Protein AF-A0A9E4F7Z3-F1 (afdb_monomer_lite)

Radius of gyration: 15.16 Å; chains: 1; bounding box: 35×23×46 Å

Secondary structure (DSSP, 8-state):
-PPP-PPPHHHHHH-S-EEES-----TTT-GGGGSTTEEE--PPP-TT--HHHHHHHHHHHHHHHHHHHHHHHHHHHHTT-

Foldseek 3Di:
DDDDDDDDVVNLQPDPADEAAADPDPPVPDPNVVRPHYDYPHHDDCPPPDPVSVVVSVVVVVVVVVVVVVVVVVVVVVVVD

Sequence (81 aa):
QSRPQMLTDDMGEAARRVITMGCEIDAEACPALFIRGIEDWGLPDPAGQGVDETREIRDTIARKVLGLIQEILVESQSISQ

pLDDT: mean 81.75, std 15.86, range [46.47, 98.06]

Structure (mmCIF, N/CA/C/O backbone):
data_AF-A0A9E4F7Z3-F1
#
_entry.id   AF-A0A9E4F7Z3-F1
#
loop_
_atom_site.group_PDB
_atom_site.id
_atom_site.type_symbol
_atom_site.label_atom_id
_atom_site.label_alt_id
_atom_site.label_comp_id
_atom_site.label_asym_id
_atom_site.label_entity_id
_atom_site.label_seq_id
_atom_site.pdbx_PDB_ins_code
_atom_site.Cartn_x
_atom_site.Cartn_y
_atom_site.Cartn_z
_atom_site.occupancy
_atom_site.B_iso_or_equiv
_atom_site.auth_seq_id
_atom_site.auth_comp_id
_atom_site.auth_asym_id
_atom_site.auth_atom_id
_atom_site.pdbx_PDB_model_num
ATOM 1 N N . GLN A 1 1 ? -7.865 -18.475 1.460 1.00 51.81 1 GLN A N 1
ATOM 2 C CA . GLN A 1 1 ? -6.769 -17.666 2.026 1.00 51.81 1 GLN A CA 1
ATOM 3 C C . GLN A 1 1 ? -5.532 -17.885 1.172 1.00 51.81 1 GLN A C 1
ATOM 5 O O . GLN A 1 1 ? -5.143 -19.036 1.000 1.00 51.81 1 GLN A O 1
ATOM 10 N N . SER A 1 2 ? -4.957 -16.827 0.607 1.00 77.88 2 SER A N 1
ATOM 11 C CA . SER A 1 2 ? -3.625 -16.864 -0.007 1.00 77.88 2 SER A CA 1
ATOM 12 C C . SER A 1 2 ? -2.547 -16.924 1.084 1.00 77.88 2 SER A C 1
ATOM 14 O O . SER A 1 2 ? -2.785 -16.520 2.224 1.00 77.88 2 SER A O 1
ATOM 16 N N . ARG A 1 3 ? -1.377 -17.482 0.760 1.00 89.75 3 ARG A N 1
ATOM 17 C CA . ARG A 1 3 ? -0.182 -17.446 1.620 1.00 89.75 3 ARG A CA 1
ATOM 18 C C . ARG A 1 3 ? 0.800 -16.411 1.066 1.00 89.75 3 ARG A C 1
ATOM 20 O O . ARG A 1 3 ? 0.734 -16.150 -0.133 1.00 89.75 3 ARG A O 1
ATOM 27 N N . PRO A 1 4 ? 1.702 -15.851 1.891 1.00 90.50 4 PRO A N 1
ATOM 28 C CA . PRO A 1 4 ? 2.800 -15.038 1.385 1.00 90.50 4 PRO A CA 1
ATOM 29 C C . PRO A 1 4 ? 3.595 -15.809 0.325 1.00 90.50 4 PRO A C 1
ATOM 31 O O . PRO A 1 4 ? 3.878 -16.998 0.498 1.00 90.50 4 PRO A O 1
ATOM 34 N N . GLN A 1 5 ? 3.926 -15.137 -0.772 1.00 88.81 5 GLN A N 1
ATOM 35 C CA . GLN A 1 5 ? 4.706 -15.669 -1.887 1.00 88.81 5 GLN A CA 1
ATOM 36 C C . GLN A 1 5 ? 5.748 -14.622 -2.273 1.00 88.81 5 GLN A C 1
ATOM 38 O O . GLN A 1 5 ? 5.471 -13.425 -2.195 1.00 88.81 5 GLN A O 1
ATOM 43 N N . MET A 1 6 ? 6.941 -15.067 -2.672 1.00 87.88 6 MET A N 1
ATOM 44 C CA . MET A 1 6 ? 7.933 -14.156 -3.243 1.00 87.88 6 MET A CA 1
ATOM 45 C C . MET A 1 6 ? 7.437 -13.649 -4.596 1.00 87.88 6 MET A C 1
ATOM 47 O O . MET A 1 6 ? 6.905 -14.425 -5.391 1.00 87.88 6 MET A O 1
ATOM 51 N N . LEU A 1 7 ? 7.623 -12.351 -4.838 1.00 83.00 7 LEU A N 1
ATOM 52 C CA . LEU A 1 7 ? 7.404 -11.750 -6.146 1.00 83.00 7 LEU A CA 1
ATOM 53 C C . LEU A 1 7 ? 8.466 -12.282 -7.116 1.00 83.00 7 LEU A C 1
ATOM 55 O O . LEU A 1 7 ? 9.656 -12.223 -6.810 1.00 83.00 7 LEU A O 1
ATOM 59 N N . THR A 1 8 ? 8.031 -12.808 -8.259 1.00 85.38 8 THR A N 1
ATOM 60 C CA . THR A 1 8 ? 8.916 -13.184 -9.370 1.00 85.38 8 THR A CA 1
ATOM 61 C C . THR A 1 8 ? 8.836 -12.143 -10.482 1.00 85.38 8 THR A C 1
ATOM 63 O O . THR A 1 8 ? 7.837 -11.429 -10.593 1.00 85.38 8 THR A O 1
ATOM 66 N N . ASP A 1 9 ? 9.857 -12.088 -11.336 1.00 80.69 9 ASP A N 1
ATOM 67 C CA . ASP A 1 9 ? 9.891 -11.149 -12.464 1.00 80.69 9 ASP A CA 1
ATOM 68 C C . ASP A 1 9 ? 8.693 -11.355 -13.408 1.00 80.69 9 ASP A C 1
ATOM 70 O O . ASP A 1 9 ? 7.996 -10.394 -13.725 1.00 80.69 9 ASP A O 1
ATOM 74 N N . ASP A 1 10 ? 8.349 -12.610 -13.729 1.00 85.50 10 ASP A N 1
ATOM 75 C CA . ASP A 1 10 ? 7.178 -12.954 -14.556 1.00 85.50 10 ASP A CA 1
ATOM 76 C C . ASP A 1 10 ? 5.860 -12.400 -13.986 1.00 85.50 10 ASP A C 1
ATOM 78 O O . ASP A 1 10 ? 4.976 -11.969 -14.731 1.00 85.50 10 ASP A O 1
ATOM 82 N N . MET A 1 11 ? 5.705 -12.405 -12.654 1.00 85.81 11 MET A N 1
ATOM 83 C CA . MET A 1 11 ? 4.516 -11.847 -11.999 1.00 85.81 11 MET A CA 1
ATOM 84 C C . MET A 1 11 ? 4.464 -10.328 -12.160 1.00 85.81 11 MET A C 1
ATOM 86 O O . MET A 1 11 ? 3.382 -9.769 -12.332 1.00 85.81 11 MET A O 1
ATOM 90 N N . GLY A 1 12 ? 5.627 -9.677 -12.101 1.00 82.56 12 GLY A N 1
ATOM 91 C CA . GLY A 1 12 ? 5.783 -8.249 -12.331 1.00 82.56 12 GLY A CA 1
ATOM 92 C C . GLY A 1 12 ? 5.475 -7.847 -13.770 1.00 82.56 12 GLY A C 1
ATOM 93 O O . GLY A 1 12 ? 4.681 -6.937 -13.991 1.00 82.56 12 GLY A O 1
ATOM 94 N N . GLU A 1 13 ? 6.047 -8.550 -14.748 1.00 81.56 13 GLU A N 1
ATOM 95 C CA . GLU A 1 13 ? 5.840 -8.273 -16.176 1.00 81.56 13 GLU A CA 1
ATOM 96 C C . GLU A 1 13 ? 4.391 -8.506 -16.625 1.00 81.56 13 GLU A C 1
ATOM 98 O O . GLU A 1 13 ? 3.872 -7.767 -17.464 1.00 81.56 13 GLU A O 1
ATOM 103 N N . ALA A 1 14 ? 3.715 -9.511 -16.059 1.00 85.56 14 ALA A N 1
ATOM 104 C CA . ALA A 1 14 ? 2.317 -9.802 -16.368 1.00 85.56 14 ALA A CA 1
ATOM 105 C C . ALA A 1 14 ? 1.327 -8.816 -15.718 1.00 85.56 14 ALA A C 1
ATOM 107 O O . ALA A 1 14 ? 0.155 -8.763 -16.111 1.00 85.56 14 ALA A O 1
ATOM 108 N N . ALA A 1 15 ? 1.755 -8.055 -14.709 1.00 85.75 15 ALA A N 1
ATOM 109 C CA . ALA A 1 15 ? 0.888 -7.140 -13.986 1.00 85.75 15 ALA A CA 1
ATOM 110 C C . ALA A 1 15 ? 0.687 -5.824 -14.754 1.00 85.75 15 ALA A C 1
ATOM 112 O O . ALA A 1 15 ? 1.630 -5.174 -15.193 1.00 85.75 15 ALA A O 1
ATOM 113 N N . ARG A 1 16 ? -0.570 -5.367 -14.855 1.00 84.81 16 ARG A N 1
ATOM 114 C CA . ARG A 1 16 ? -0.885 -4.033 -15.404 1.00 84.81 16 ARG A CA 1
ATOM 115 C C . ARG A 1 16 ? -0.403 -2.907 -14.486 1.00 84.81 16 ARG A C 1
ATOM 117 O O . ARG A 1 16 ? -0.043 -1.836 -14.966 1.00 84.81 16 ARG A O 1
ATOM 124 N N . ARG A 1 17 ? -0.487 -3.133 -13.175 1.00 85.12 17 ARG A N 1
ATOM 125 C CA . ARG A 1 17 ? -0.036 -2.222 -12.123 1.00 85.12 17 ARG A CA 1
ATOM 126 C C . ARG A 1 17 ? 0.541 -3.035 -10.976 1.00 85.12 17 ARG A C 1
ATOM 128 O O . ARG A 1 17 ? 0.016 -4.103 -10.659 1.00 85.12 17 ARG A O 1
ATOM 135 N N . VAL A 1 18 ? 1.572 -2.497 -10.341 1.00 86.88 18 VAL A N 1
ATOM 136 C CA . VAL A 1 18 ? 2.185 -3.061 -9.137 1.00 86.88 18 VAL A CA 1
ATOM 137 C C . VAL A 1 18 ? 2.045 -2.033 -8.025 1.00 86.88 18 VAL A C 1
ATOM 139 O O . VAL A 1 18 ? 2.463 -0.894 -8.182 1.00 86.88 18 VAL A O 1
ATOM 142 N N . ILE A 1 19 ? 1.432 -2.422 -6.910 1.00 89.31 19 ILE A N 1
ATOM 143 C CA . ILE A 1 19 ? 1.206 -1.525 -5.775 1.00 89.31 19 ILE A CA 1
ATOM 144 C C . ILE A 1 19 ? 2.181 -1.890 -4.657 1.00 89.31 19 ILE A C 1
ATOM 146 O O . ILE A 1 19 ? 2.190 -3.040 -4.211 1.00 89.31 19 ILE A O 1
ATOM 150 N N . THR A 1 20 ? 2.971 -0.928 -4.184 1.00 87.31 20 THR A N 1
ATOM 151 C CA . THR A 1 20 ? 3.840 -1.102 -3.013 1.00 87.31 20 THR A CA 1
ATOM 152 C C . THR A 1 20 ? 3.243 -0.404 -1.802 1.00 87.31 20 THR A C 1
ATOM 154 O O . THR A 1 20 ? 2.606 0.642 -1.906 1.00 87.31 20 THR A O 1
ATOM 157 N N . MET A 1 21 ? 3.429 -1.005 -0.629 1.00 85.50 21 MET A N 1
ATOM 158 C CA . MET A 1 21 ? 2.963 -0.422 0.626 1.00 85.50 21 MET A CA 1
ATOM 159 C C . MET A 1 21 ? 3.908 0.669 1.129 1.00 85.50 21 MET A C 1
ATOM 161 O O . MET A 1 21 ? 3.439 1.538 1.829 1.00 85.50 21 MET A O 1
ATOM 165 N N . GLY A 1 22 ? 5.185 0.665 0.754 1.00 75.56 22 GLY A N 1
ATOM 166 C CA . GLY A 1 22 ? 6.188 1.665 1.119 1.00 75.56 22 GLY A CA 1
ATOM 167 C C . GLY A 1 22 ? 7.556 1.216 0.606 1.00 75.56 22 GLY A C 1
ATOM 168 O O . GLY A 1 22 ? 7.814 0.012 0.528 1.00 75.56 22 GLY A O 1
ATOM 169 N N . CYS A 1 23 ? 8.418 2.154 0.220 1.00 63.62 23 CYS A N 1
ATOM 170 C CA . CYS A 1 23 ? 9.743 1.840 -0.315 1.00 63.62 23 CYS A CA 1
ATOM 171 C C . CYS A 1 23 ? 10.835 1.826 0.771 1.00 63.62 23 CYS A C 1
ATOM 173 O O . CYS A 1 23 ? 11.365 2.873 1.125 1.00 63.62 23 CYS A O 1
ATOM 175 N N . GLU A 1 24 ? 11.265 0.634 1.191 1.00 57.19 24 GLU A N 1
ATOM 176 C CA . GLU A 1 24 ? 12.689 0.355 1.477 1.00 57.19 24 GLU A CA 1
ATOM 177 C C . GLU A 1 24 ? 13.304 -0.405 0.288 1.00 57.19 24 GLU A C 1
ATOM 179 O O . GLU A 1 24 ? 13.977 -1.422 0.432 1.00 57.19 24 GLU A O 1
ATOM 184 N N . ILE A 1 25 ? 12.980 0.022 -0.934 1.00 53.31 25 ILE A N 1
ATOM 185 C CA . ILE A 1 25 ? 13.453 -0.650 -2.140 1.00 53.31 25 ILE A CA 1
ATOM 186 C C . ILE A 1 25 ? 14.767 0.012 -2.5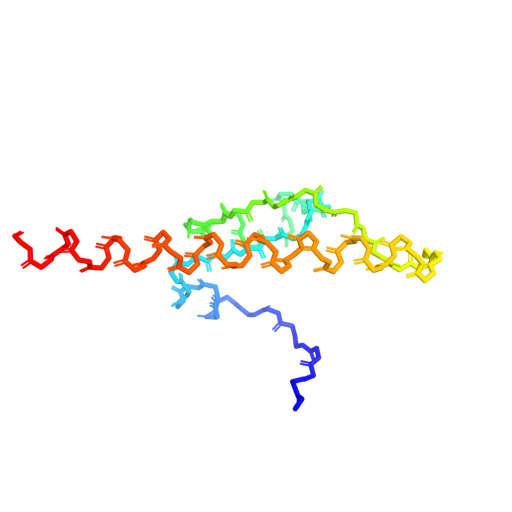51 1.00 53.31 25 ILE A C 1
ATOM 188 O O . ILE A 1 25 ? 14.764 1.023 -3.253 1.00 53.31 25 ILE A O 1
ATOM 192 N N . ASP A 1 26 ? 15.890 -0.552 -2.099 1.00 51.84 26 ASP A N 1
ATOM 193 C CA . ASP A 1 26 ? 17.210 -0.215 -2.633 1.00 51.84 26 ASP A CA 1
ATOM 194 C C . ASP A 1 26 ? 17.187 -0.400 -4.152 1.00 51.84 26 ASP A C 1
ATOM 196 O O . ASP A 1 26 ? 16.955 -1.497 -4.675 1.00 51.84 26 ASP A O 1
ATOM 200 N N . ALA A 1 27 ? 17.421 0.699 -4.868 1.00 51.06 27 ALA A N 1
ATOM 201 C CA . ALA A 1 27 ? 17.252 0.754 -6.313 1.00 51.06 27 ALA A CA 1
ATOM 202 C C . ALA A 1 27 ? 18.203 -0.163 -7.096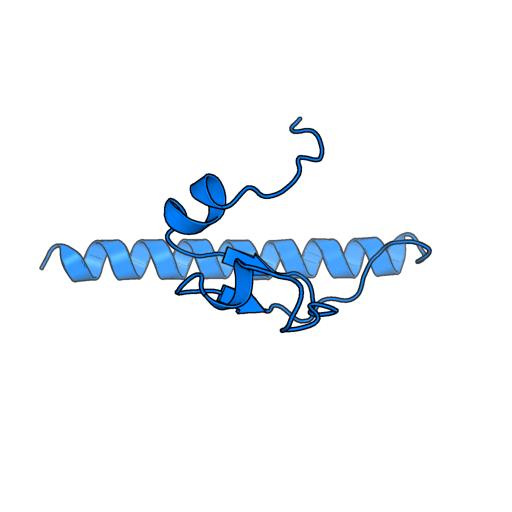 1.00 51.06 27 ALA A C 1
ATOM 204 O O . ALA A 1 27 ? 17.988 -0.448 -8.272 1.00 51.06 27 ALA A O 1
ATOM 205 N N . GLU A 1 28 ? 19.242 -0.642 -6.423 1.00 53.03 28 GLU A N 1
ATOM 206 C CA . GLU A 1 28 ? 20.280 -1.511 -6.964 1.00 53.03 28 GLU A CA 1
ATOM 207 C C . GLU A 1 28 ? 19.943 -3.004 -6.802 1.00 53.03 28 GLU A C 1
ATOM 209 O O . GLU A 1 28 ? 20.518 -3.835 -7.500 1.00 53.03 28 GLU A O 1
ATOM 214 N N . ALA A 1 29 ? 18.997 -3.358 -5.921 1.00 52.31 29 ALA A N 1
ATOM 215 C CA . ALA A 1 29 ? 18.691 -4.745 -5.562 1.00 52.31 29 ALA A CA 1
ATOM 216 C C . ALA A 1 29 ? 17.342 -5.259 -6.097 1.00 52.31 29 ALA A C 1
ATOM 218 O O . ALA A 1 29 ? 17.104 -6.468 -6.070 1.00 52.31 29 ALA A O 1
ATOM 219 N N . CYS A 1 30 ? 16.447 -4.378 -6.567 1.00 49.91 30 CYS A N 1
ATOM 220 C CA . CYS A 1 30 ? 15.072 -4.760 -6.889 1.00 49.91 30 CYS A CA 1
ATOM 221 C C . CYS A 1 30 ? 14.716 -4.557 -8.378 1.00 49.91 30 CYS A C 1
ATOM 223 O O . CYS A 1 30 ? 14.538 -3.416 -8.814 1.00 49.91 30 CYS A O 1
ATOM 225 N N . PRO A 1 31 ? 14.507 -5.648 -9.148 1.00 54.88 31 PRO A N 1
ATOM 226 C CA . PRO A 1 31 ? 14.019 -5.608 -10.535 1.00 54.88 31 PRO A CA 1
ATOM 227 C C . PRO A 1 31 ? 12.695 -4.850 -10.699 1.00 54.88 31 PRO A C 1
ATOM 229 O O . PRO A 1 31 ? 12.368 -4.388 -11.792 1.00 54.88 31 PRO A O 1
ATOM 232 N N . ALA A 1 32 ? 11.953 -4.680 -9.598 1.00 53.78 32 ALA A N 1
ATOM 233 C CA . ALA A 1 32 ? 10.684 -3.978 -9.561 1.00 53.78 32 ALA A CA 1
ATOM 234 C C . ALA A 1 32 ? 10.767 -2.559 -10.144 1.00 53.78 32 ALA A C 1
ATOM 236 O O . ALA A 1 32 ? 9.860 -2.169 -10.865 1.00 53.78 32 ALA A O 1
ATOM 237 N N . LEU A 1 33 ? 11.862 -1.812 -9.957 1.00 52.59 33 LEU A N 1
ATOM 238 C CA . LEU A 1 33 ? 11.987 -0.450 -10.507 1.00 52.59 33 LEU A CA 1
ATOM 239 C C . LEU A 1 33 ? 11.921 -0.368 -12.042 1.00 52.59 33 LEU A C 1
ATOM 241 O O . LEU A 1 33 ? 11.691 0.713 -12.586 1.00 52.59 33 LEU A O 1
ATOM 245 N N . PHE A 1 34 ? 12.093 -1.491 -12.743 1.00 55.22 34 PHE A N 1
ATOM 246 C CA . PHE A 1 34 ? 11.930 -1.578 -14.195 1.00 55.22 34 PHE A CA 1
ATOM 247 C C . PHE A 1 34 ? 10.524 -2.026 -14.622 1.00 55.22 34 PHE A C 1
ATOM 249 O O . PHE A 1 34 ? 10.193 -1.965 -15.810 1.00 55.22 34 PHE A O 1
ATOM 256 N N . ILE A 1 35 ? 9.671 -2.422 -13.672 1.00 58.28 35 ILE A N 1
ATOM 257 C CA . ILE A 1 35 ? 8.263 -2.720 -13.918 1.00 58.28 35 ILE A CA 1
ATOM 258 C C . ILE A 1 35 ? 7.530 -1.395 -14.139 1.00 58.28 35 ILE A C 1
ATOM 260 O O . ILE A 1 35 ? 7.474 -0.516 -13.277 1.00 58.28 35 ILE A O 1
ATOM 264 N N . ARG A 1 36 ? 6.946 -1.233 -15.327 1.00 58.50 36 ARG A N 1
ATOM 265 C CA . ARG A 1 36 ? 6.115 -0.064 -15.633 1.00 58.50 36 ARG A CA 1
ATOM 266 C C . ARG A 1 36 ? 4.856 -0.098 -14.765 1.00 58.50 36 ARG A C 1
ATOM 268 O O . ARG A 1 36 ? 4.223 -1.138 -14.639 1.00 58.50 36 ARG A O 1
ATOM 275 N N . GLY A 1 37 ? 4.455 1.056 -14.234 1.00 66.50 37 GLY A N 1
ATOM 276 C CA . GLY A 1 37 ? 3.204 1.172 -13.478 1.00 66.50 37 GLY A CA 1
ATOM 277 C C . GLY A 1 37 ? 3.302 0.749 -12.010 1.00 66.50 37 GLY A C 1
ATOM 278 O O . GLY A 1 37 ? 2.305 0.274 -11.463 1.00 66.50 37 GLY A O 1
ATOM 279 N N . ILE A 1 38 ? 4.475 0.917 -11.383 1.00 76.81 38 ILE A N 1
ATOM 280 C CA . ILE A 1 38 ? 4.582 0.903 -9.920 1.00 76.81 38 ILE A CA 1
ATOM 281 C C . ILE A 1 38 ? 3.892 2.130 -9.333 1.00 76.81 38 ILE A C 1
ATOM 283 O O . ILE A 1 38 ? 4.138 3.260 -9.754 1.00 76.81 38 ILE A O 1
ATOM 287 N N . GLU A 1 39 ? 3.072 1.892 -8.321 1.00 86.56 39 GLU A N 1
ATOM 288 C CA . GLU A 1 39 ? 2.435 2.912 -7.506 1.00 86.56 39 GLU A CA 1
ATOM 289 C C . GLU A 1 39 ? 2.780 2.657 -6.039 1.00 86.56 39 GLU A C 1
ATOM 291 O O . GLU A 1 39 ? 2.449 1.606 -5.486 1.00 86.56 39 GLU A O 1
ATOM 296 N N . ASP A 1 40 ? 3.450 3.621 -5.411 1.00 86.81 40 ASP A N 1
ATOM 297 C CA . ASP A 1 40 ? 3.765 3.555 -3.989 1.00 86.81 40 ASP A CA 1
ATOM 298 C C . ASP A 1 40 ? 2.660 4.217 -3.164 1.00 86.81 40 ASP A C 1
ATOM 300 O O . ASP A 1 40 ? 2.297 5.377 -3.378 1.00 86.81 40 ASP A O 1
ATOM 304 N N . TRP A 1 41 ? 2.105 3.472 -2.212 1.00 91.62 41 TRP A N 1
ATOM 305 C CA . TRP A 1 41 ? 1.082 3.975 -1.305 1.00 91.62 41 TRP A CA 1
ATOM 306 C C . TRP A 1 41 ? 1.639 4.597 -0.027 1.00 91.62 41 TRP A C 1
ATOM 308 O O . TRP A 1 41 ? 0.854 5.261 0.658 1.00 91.62 41 TRP A O 1
ATOM 318 N N . GLY A 1 42 ? 2.935 4.432 0.274 1.00 89.81 42 GLY A N 1
ATOM 319 C CA . GLY A 1 42 ? 3.607 5.095 1.400 1.00 89.81 42 GLY A CA 1
ATOM 320 C C . GLY A 1 42 ? 2.960 4.836 2.769 1.00 89.81 42 GLY A C 1
ATOM 321 O O . GLY A 1 42 ? 2.938 5.709 3.634 1.00 89.81 42 GLY A O 1
ATOM 322 N N . LEU A 1 43 ? 2.359 3.666 2.939 1.00 91.50 43 LEU A N 1
ATOM 323 C CA . LEU A 1 43 ? 1.747 3.166 4.159 1.00 91.50 43 LEU A CA 1
ATOM 324 C C . LEU A 1 43 ? 2.810 2.570 5.105 1.00 91.50 43 LEU A C 1
ATOM 326 O O . LEU A 1 43 ? 3.707 1.851 4.667 1.00 91.50 43 LEU A O 1
ATOM 330 N N . PRO A 1 44 ? 2.712 2.832 6.417 1.00 89.88 44 PRO A N 1
ATOM 331 C CA . PRO A 1 44 ? 3.644 2.275 7.393 1.00 89.88 44 PRO A CA 1
ATOM 332 C C . PRO A 1 44 ? 3.486 0.751 7.527 1.00 89.88 44 PRO A C 1
ATOM 334 O O . PRO A 1 44 ? 2.393 0.215 7.326 1.00 89.88 44 PRO A O 1
ATOM 337 N N . ASP A 1 45 ? 4.566 0.062 7.911 1.00 90.50 45 ASP A N 1
ATOM 338 C CA . ASP A 1 45 ? 4.525 -1.372 8.219 1.00 90.50 45 ASP A CA 1
ATOM 339 C C . ASP A 1 45 ? 3.742 -1.611 9.530 1.00 90.50 45 ASP A C 1
ATOM 341 O O . ASP A 1 45 ? 4.122 -1.067 10.573 1.00 90.50 45 ASP A O 1
ATOM 345 N N . PRO A 1 46 ? 2.650 -2.403 9.514 1.00 91.31 46 PRO A N 1
ATOM 346 C CA . PRO A 1 46 ? 1.906 -2.747 10.725 1.00 91.31 46 PRO A CA 1
ATOM 347 C C . PRO A 1 46 ? 2.676 -3.681 11.675 1.00 91.31 46 PRO A C 1
ATOM 349 O O . PRO A 1 46 ? 2.236 -3.897 12.807 1.00 91.31 46 PRO A O 1
ATOM 352 N N . ALA A 1 47 ? 3.793 -4.281 11.251 1.00 91.12 47 ALA A N 1
ATOM 353 C CA . ALA A 1 47 ? 4.568 -5.184 12.091 1.00 91.12 47 ALA A CA 1
ATOM 354 C C . ALA A 1 47 ? 5.043 -4.494 13.383 1.00 91.12 47 ALA A C 1
ATOM 356 O O . ALA A 1 47 ? 5.684 -3.447 13.371 1.00 91.12 47 ALA A O 1
ATOM 357 N N . GLY A 1 48 ? 4.726 -5.103 14.528 1.00 93.00 48 GLY A N 1
ATOM 358 C CA . GLY A 1 48 ? 5.101 -4.576 15.844 1.00 93.00 48 GLY A CA 1
ATOM 359 C C . GLY A 1 48 ? 4.253 -3.400 16.341 1.00 93.00 48 GLY A C 1
ATOM 360 O O . GLY A 1 48 ? 4.496 -2.928 17.450 1.00 93.00 48 GLY A O 1
ATOM 361 N N . GLN A 1 49 ? 3.254 -2.952 15.576 1.00 93.06 49 GLN A N 1
ATOM 362 C CA . GLN A 1 49 ? 2.312 -1.922 16.010 1.00 93.06 49 GLN A CA 1
ATOM 363 C C . GLN A 1 49 ? 1.167 -2.497 16.857 1.00 93.06 49 GLN A C 1
ATOM 365 O O . GLN A 1 49 ? 0.930 -3.710 16.895 1.00 93.06 49 GLN A O 1
ATOM 370 N N . GLY A 1 50 ? 0.445 -1.614 17.548 1.00 97.44 50 GLY A N 1
ATOM 371 C CA . GLY A 1 50 ? -0.774 -1.975 18.258 1.00 97.44 50 GLY A CA 1
ATOM 372 C C . GLY A 1 50 ? -1.912 -2.355 17.306 1.00 97.44 50 GLY A C 1
ATOM 373 O O . GLY A 1 50 ? -1.867 -2.169 16.084 1.00 97.44 50 GLY A O 1
ATOM 374 N N . VAL A 1 51 ? -2.960 -2.956 17.878 1.00 97.50 51 VAL A N 1
ATOM 375 C CA . VAL A 1 51 ? -4.111 -3.436 17.099 1.00 97.50 51 VAL A CA 1
ATOM 376 C C . VAL A 1 51 ? -4.902 -2.288 16.474 1.00 97.50 51 VAL A C 1
ATOM 378 O O . VAL A 1 51 ? -5.483 -2.474 15.406 1.00 97.50 51 VAL A O 1
ATOM 381 N N . ASP A 1 52 ? -4.922 -1.122 17.114 1.00 97.88 52 ASP A N 1
ATOM 382 C CA . ASP A 1 52 ? -5.678 0.033 16.638 1.00 97.88 52 ASP A CA 1
ATOM 383 C C . ASP A 1 52 ? -4.974 0.670 15.435 1.00 97.88 52 ASP A C 1
ATOM 385 O O . ASP A 1 52 ? -5.599 0.834 14.388 1.00 97.88 52 ASP A O 1
ATOM 389 N N . GLU A 1 53 ? -3.654 0.861 15.498 1.00 96.44 53 GLU A N 1
ATOM 390 C CA . GLU A 1 53 ? -2.849 1.352 14.373 1.00 96.44 53 GLU A CA 1
ATOM 391 C C . GLU A 1 53 ? -2.912 0.389 13.177 1.00 96.44 53 GLU A C 1
ATOM 393 O O . GLU A 1 53 ? -3.135 0.790 12.031 1.00 96.44 53 GLU A O 1
ATOM 398 N N . THR A 1 54 ? -2.835 -0.919 13.442 1.00 96.50 54 THR A N 1
ATOM 399 C CA . THR A 1 54 ? -2.991 -1.948 12.402 1.00 96.50 54 THR A CA 1
ATOM 400 C C . THR A 1 54 ? -4.358 -1.856 11.708 1.00 96.50 54 THR A C 1
ATOM 402 O O . THR A 1 54 ? -4.463 -2.060 10.492 1.00 96.50 54 THR A O 1
ATOM 405 N N . ARG A 1 55 ? -5.432 -1.551 12.453 1.00 97.50 55 ARG A N 1
ATOM 406 C CA . ARG A 1 55 ? -6.779 -1.372 11.882 1.00 97.50 55 AR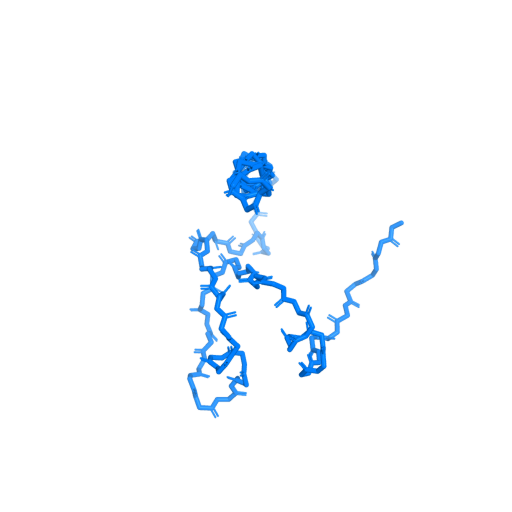G A CA 1
ATOM 407 C C . ARG A 1 55 ? -6.855 -0.124 11.013 1.00 97.50 55 ARG A C 1
ATOM 409 O O . ARG A 1 55 ? -7.442 -0.202 9.936 1.00 97.50 55 ARG A O 1
ATOM 416 N N . GLU A 1 56 ? -6.234 0.975 11.423 1.00 97.12 56 GLU A N 1
ATOM 417 C CA . GLU A 1 56 ? -6.181 2.206 10.627 1.00 97.12 56 GLU A CA 1
ATOM 418 C C . GLU A 1 56 ? -5.446 2.004 9.292 1.00 97.12 56 GLU A C 1
ATOM 420 O O . GLU A 1 56 ? -5.921 2.454 8.240 1.00 97.12 56 GLU A O 1
ATOM 425 N N . ILE A 1 57 ? -4.330 1.263 9.303 1.00 95.50 57 ILE A N 1
ATOM 426 C CA . ILE A 1 57 ? -3.597 0.891 8.083 1.00 95.50 57 ILE A CA 1
ATOM 427 C C . ILE A 1 57 ? -4.496 0.057 7.166 1.00 95.50 57 ILE A C 1
ATOM 429 O O . ILE A 1 57 ? -4.673 0.396 5.994 1.00 95.50 57 ILE A O 1
ATOM 433 N N . ARG A 1 58 ? -5.134 -0.994 7.699 1.00 96.12 58 ARG A N 1
ATOM 434 C CA . ARG A 1 58 ? -6.070 -1.846 6.946 1.00 96.12 58 ARG A CA 1
ATOM 435 C C . ARG A 1 58 ? -7.209 -1.037 6.320 1.00 96.12 58 ARG A C 1
ATOM 437 O O . ARG A 1 58 ? -7.541 -1.245 5.154 1.00 96.12 58 ARG A O 1
ATOM 444 N N . ASP A 1 59 ? -7.812 -0.125 7.072 1.00 97.81 59 ASP A N 1
ATOM 445 C CA . ASP A 1 59 ? -8.951 0.668 6.596 1.00 97.81 59 ASP A CA 1
ATOM 446 C C . ASP A 1 59 ? -8.519 1.684 5.528 1.00 97.81 59 ASP A C 1
ATOM 448 O O . ASP A 1 59 ? -9.271 2.010 4.605 1.00 97.81 59 ASP A O 1
ATOM 452 N N . THR A 1 60 ? -7.269 2.137 5.587 1.00 96.88 60 THR A N 1
ATOM 453 C CA . THR A 1 60 ? -6.659 2.952 4.535 1.00 96.88 60 THR A CA 1
ATOM 454 C C . THR A 1 60 ? -6.403 2.148 3.259 1.00 96.88 60 THR A C 1
ATOM 456 O O . THR A 1 60 ? -6.763 2.624 2.179 1.00 96.88 60 THR A O 1
ATOM 459 N N . ILE A 1 61 ? -5.884 0.918 3.368 1.00 95.75 61 ILE A N 1
ATOM 460 C CA . ILE A 1 61 ? -5.760 -0.017 2.234 1.00 95.75 61 ILE A CA 1
ATOM 461 C C . ILE A 1 61 ? -7.131 -0.231 1.586 1.00 95.75 61 ILE A C 1
ATOM 463 O O . ILE A 1 61 ? -7.260 -0.105 0.372 1.00 95.75 61 ILE A O 1
ATOM 467 N N . ALA A 1 62 ? -8.172 -0.489 2.384 1.00 97.62 62 ALA A N 1
ATOM 468 C CA . ALA A 1 62 ? -9.520 -0.728 1.872 1.00 97.62 62 ALA A CA 1
ATOM 469 C C . ALA A 1 62 ? -10.043 0.453 1.035 1.00 97.62 62 ALA A C 1
ATOM 471 O O . ALA A 1 62 ? -10.545 0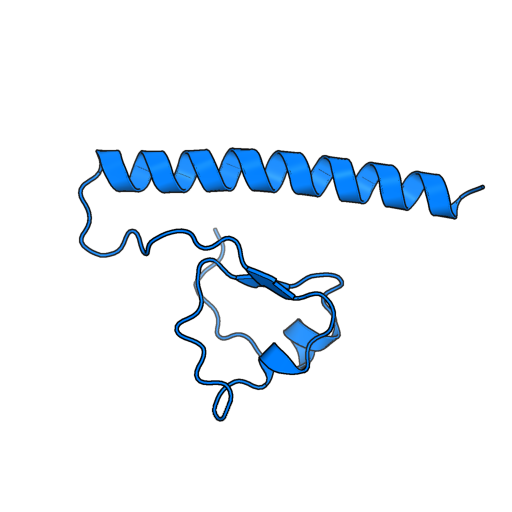.251 -0.071 1.00 97.62 62 ALA A O 1
ATOM 472 N N . ARG A 1 63 ? -9.876 1.693 1.515 1.00 98.06 63 ARG A N 1
ATOM 473 C CA . ARG A 1 63 ? -10.277 2.897 0.766 1.00 98.06 63 ARG A CA 1
ATOM 474 C C . ARG A 1 63 ? -9.504 3.055 -0.543 1.00 98.06 63 ARG A C 1
ATOM 476 O O . ARG A 1 63 ? -10.116 3.347 -1.567 1.00 98.06 63 ARG A O 1
ATOM 483 N N . LYS A 1 64 ? -8.186 2.841 -0.523 1.00 96.81 64 LYS A N 1
ATOM 484 C CA . LYS A 1 64 ? -7.335 2.938 -1.719 1.00 96.81 64 LYS A CA 1
ATOM 485 C C . LYS A 1 64 ? -7.682 1.868 -2.758 1.00 96.81 64 LYS A C 1
ATOM 487 O O . LYS A 1 64 ? -7.828 2.196 -3.929 1.00 96.81 64 LYS A O 1
ATOM 492 N N . VAL A 1 65 ? -7.922 0.624 -2.332 1.00 96.31 65 VAL A N 1
ATOM 493 C CA . VAL A 1 65 ? -8.378 -0.467 -3.215 1.00 96.31 65 VAL A CA 1
ATOM 494 C C . VAL A 1 65 ? -9.712 -0.125 -3.879 1.00 96.31 65 VAL A C 1
ATOM 496 O O . VAL A 1 65 ? -9.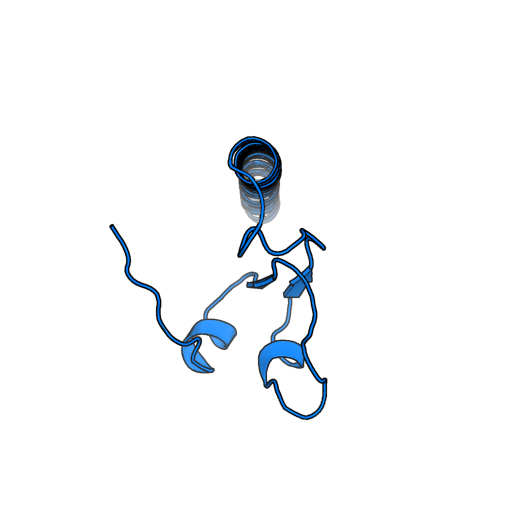866 -0.331 -5.080 1.00 96.31 65 VAL A O 1
ATOM 499 N N . LEU A 1 66 ? -10.675 0.420 -3.128 1.00 97.62 66 LEU A N 1
ATOM 500 C CA . LEU A 1 66 ? -11.963 0.827 -3.698 1.00 97.62 66 LEU A CA 1
ATOM 501 C C . LEU A 1 66 ? -11.808 1.940 -4.745 1.00 97.62 66 LEU A C 1
ATOM 503 O O . LEU A 1 66 ? -12.473 1.883 -5.778 1.00 97.62 66 LEU A O 1
ATOM 507 N N . GLY A 1 67 ? -10.924 2.912 -4.503 1.00 96.12 67 GLY A N 1
ATOM 508 C CA . GLY A 1 67 ? -10.575 3.943 -5.486 1.00 96.12 67 GLY A CA 1
ATOM 509 C C . GLY A 1 67 ? -9.950 3.347 -6.750 1.00 96.12 67 GLY A C 1
ATOM 510 O O . GLY A 1 67 ? -10.448 3.582 -7.847 1.00 96.12 67 GLY A O 1
ATOM 511 N N . LEU A 1 68 ? -8.949 2.478 -6.588 1.00 93.94 68 LEU A N 1
ATOM 512 C CA . LEU A 1 68 ? -8.268 1.802 -7.696 1.00 93.94 68 LEU A CA 1
ATOM 513 C C . LEU A 1 68 ? -9.239 0.996 -8.574 1.00 93.94 68 LEU A C 1
ATOM 515 O O . LEU A 1 68 ? -9.146 1.025 -9.799 1.00 93.94 68 LEU A O 1
ATOM 519 N N . ILE A 1 69 ? -10.203 0.297 -7.967 1.00 94.62 69 ILE A N 1
ATOM 520 C CA . ILE A 1 69 ? -11.237 -0.426 -8.718 1.00 94.62 69 ILE A CA 1
ATOM 521 C C . ILE A 1 69 ? -12.056 0.543 -9.580 1.00 94.62 69 ILE A C 1
ATOM 523 O O . ILE A 1 69 ? -12.308 0.247 -10.746 1.00 94.62 69 ILE A O 1
ATOM 527 N N . GLN A 1 70 ? -12.461 1.697 -9.039 1.00 95.88 70 GLN A N 1
ATOM 528 C CA . GLN A 1 70 ? -13.213 2.693 -9.809 1.00 95.88 70 GLN A CA 1
ATOM 529 C C . GLN A 1 70 ? -12.392 3.249 -10.975 1.00 95.88 70 GLN A C 1
ATOM 531 O O . GLN A 1 70 ? -12.906 3.321 -12.090 1.00 95.88 70 GLN A O 1
ATOM 536 N N . GLU A 1 71 ? -11.122 3.581 -10.744 1.00 92.12 71 GLU A N 1
ATOM 537 C CA . GLU A 1 71 ? -10.210 4.058 -11.789 1.00 92.12 71 GLU A CA 1
ATOM 538 C C . GLU A 1 71 ? -10.094 3.048 -12.937 1.00 92.12 71 GLU A C 1
ATOM 540 O O . GLU A 1 71 ? -10.317 3.395 -14.097 1.00 92.12 71 GLU A O 1
ATOM 545 N N . ILE A 1 72 ? -9.847 1.772 -12.618 1.00 91.12 72 ILE A N 1
ATOM 546 C CA . ILE A 1 72 ? -9.736 0.696 -13.615 1.00 91.12 72 ILE A CA 1
ATOM 547 C C . ILE A 1 72 ? -11.041 0.531 -14.408 1.00 91.12 72 ILE A C 1
ATOM 549 O O . ILE A 1 72 ? -11.009 0.316 -15.625 1.00 91.12 72 ILE A O 1
ATOM 553 N N . LEU A 1 73 ? -12.198 0.633 -13.747 1.00 92.88 73 LEU A N 1
ATOM 554 C CA . LEU A 1 73 ? -13.497 0.534 -14.415 1.00 92.88 73 LEU A CA 1
ATOM 555 C C . LEU A 1 73 ? -13.727 1.696 -15.395 1.00 92.88 73 LEU A C 1
ATOM 557 O O . LEU A 1 73 ? -14.215 1.461 -16.500 1.00 92.88 73 LEU A O 1
ATOM 561 N N . VAL A 1 74 ? -13.338 2.922 -15.033 1.00 91.94 74 VAL A N 1
ATOM 562 C CA . VAL A 1 74 ? -13.451 4.108 -15.904 1.00 91.94 74 VAL A CA 1
ATOM 563 C C . VAL A 1 74 ? -12.486 4.032 -17.093 1.00 91.94 74 VAL A C 1
ATOM 565 O O . VAL A 1 74 ? -12.882 4.300 -18.232 1.00 91.94 74 VAL A O 1
ATOM 568 N N . GLU A 1 75 ? -11.237 3.615 -16.864 1.00 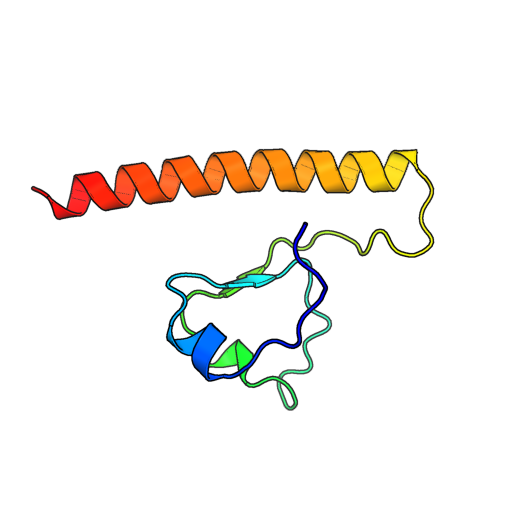87.06 75 GLU A N 1
ATOM 569 C CA . GLU A 1 75 ? -10.256 3.378 -17.933 1.00 87.06 75 GLU A CA 1
ATOM 570 C C . GLU A 1 75 ? -10.780 2.361 -18.956 1.00 87.06 75 GLU A C 1
ATOM 572 O O . GLU A 1 75 ? -10.700 2.584 -20.164 1.00 87.06 75 GLU A O 1
ATOM 577 N N . SER A 1 76 ? -11.378 1.266 -18.477 1.00 80.06 76 SER A N 1
ATOM 578 C CA . SER A 1 76 ? -11.903 0.192 -19.329 1.00 80.06 76 SER A CA 1
ATOM 579 C C . SER A 1 76 ? -13.048 0.662 -20.239 1.00 80.06 76 SER A C 1
ATOM 581 O O . SER A 1 76 ? -13.169 0.205 -21.376 1.00 80.06 76 SER A O 1
ATOM 583 N N . GLN A 1 77 ? -13.872 1.604 -19.771 1.00 77.25 77 GLN A N 1
ATOM 584 C CA . GLN A 1 77 ? -14.959 2.194 -20.563 1.00 77.25 77 GLN A CA 1
ATOM 585 C C . GLN A 1 77 ? -14.456 3.201 -21.603 1.00 77.25 77 GLN A C 1
ATOM 587 O O . GLN A 1 77 ? -15.042 3.321 -22.677 1.00 77.25 77 GLN A O 1
ATOM 592 N N . SER A 1 78 ? -13.354 3.893 -21.308 1.00 70.12 78 SER A N 1
ATOM 593 C CA . SER A 1 78 ? -12.760 4.896 -22.201 1.00 70.12 78 SER A CA 1
ATOM 594 C C . SER A 1 78 ? -12.048 4.277 -23.410 1.00 70.12 78 SER A C 1
ATOM 596 O O . SER A 1 78 ? -11.910 4.931 -24.433 1.00 70.12 78 SER A O 1
ATOM 598 N N . ILE A 1 79 ? -11.620 3.013 -23.313 1.00 63.38 79 ILE A N 1
ATOM 599 C CA . ILE A 1 79 ? -10.961 2.269 -24.405 1.00 63.38 79 ILE A CA 1
ATOM 600 C C . ILE A 1 79 ? -11.985 1.677 -25.397 1.00 63.38 79 ILE A C 1
ATOM 602 O O . ILE A 1 79 ? -11.629 1.302 -26.510 1.00 63.38 79 ILE A O 1
ATOM 606 N N . SER A 1 80 ? -13.261 1.594 -25.007 1.00 58.91 80 SER A N 1
ATOM 607 C CA . SER A 1 80 ? -14.339 1.015 -25.826 1.00 58.91 80 SER A CA 1
ATOM 608 C C . SER A 1 80 ? -15.100 2.048 -26.679 1.00 58.91 80 SER A C 1
ATOM 610 O O . SER A 1 80 ? -16.147 1.706 -27.230 1.00 58.91 80 SER A O 1
ATOM 612 N N . GLN A 1 81 ? -14.610 3.292 -26.771 1.00 46.47 81 GLN A N 1
ATOM 613 C CA . GLN A 1 81 ? -15.163 4.366 -27.611 1.00 46.47 81 GLN A CA 1
ATOM 614 C C . GLN A 1 81 ? -14.199 4.766 -28.725 1.00 46.47 81 GLN A C 1
ATOM 616 O O . GLN A 1 81 ? -12.983 4.852 -28.447 1.00 46.47 81 GLN A O 1
#